Protein AF-A0ABD0MXB5-F1 (afdb_monomer_lite)

InterPro domains:
  IPR027806 H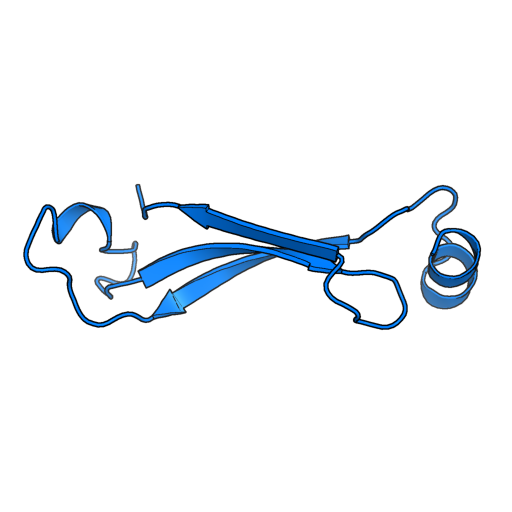arbinger transposase-derived nuclease domain [PF13359] (18-62)

Secondary structure (DSSP, 8-state):
-HHHHHHHH--TT---EEEEEEEE-PPPSSSGGGGB-TTS-BEEEEEEEE-TTS-EEEEEEE---

Radius of gyration: 15.78 Å; chains: 1; bounding box: 36×19×39 Å

Sequence (65 aa):
NKAHFIAIAGLPGVVGAIDGTHVQIIAPSEDEHAFVNRKKIHTINMQVVFDASYNILDIVTNIVA

Foldseek 3Di:
DQVLCCVPPVDHPDPWDKDKDWAADDQDPPPSVQQQAPVRGGTKIKMFTADSVRDTPDIDIGTHD

pLDDT: mean 93.28, std 5.5, range [67.12, 97.88]

Organism: Cirrhinus mrigala (NCBI:txid683832)

Structure (mmCIF, N/CA/C/O backbone):
data_AF-A0ABD0MXB5-F1
#
_entry.id   AF-A0ABD0MXB5-F1
#
loop_
_atom_site.group_PDB
_atom_site.id
_atom_site.type_symbol
_atom_site.label_atom_id
_atom_site.label_alt_id
_atom_site.label_comp_id
_atom_site.label_asym_id
_atom_site.label_entity_id
_atom_site.label_seq_id
_atom_site.pdbx_PDB_ins_code
_atom_site.Cartn_x
_atom_site.Cartn_y
_atom_site.Cartn_z
_atom_site.occupancy
_atom_site.B_iso_or_equiv
_atom_site.auth_seq_id
_atom_site.auth_comp_id
_atom_site.auth_asym_id
_atom_site.auth_atom_id
_atom_site.pdbx_PDB_model_num
ATOM 1 N N . ASN A 1 1 ? 3.930 4.487 -18.929 1.00 70.19 1 ASN A N 1
ATOM 2 C CA . ASN A 1 1 ? 4.181 3.491 -17.854 1.00 70.19 1 ASN A CA 1
ATOM 3 C C . ASN A 1 1 ? 5.256 2.469 -18.204 1.00 70.19 1 ASN A C 1
ATOM 5 O O . ASN A 1 1 ? 6.323 2.553 -17.617 1.00 70.19 1 ASN A O 1
ATOM 9 N N . LYS A 1 2 ? 5.052 1.558 -19.171 1.00 75.50 2 LYS A N 1
ATOM 10 C CA . LYS A 1 2 ? 5.994 0.448 -19.462 1.00 75.50 2 LYS A CA 1
ATOM 11 C C . LYS A 1 2 ? 7.454 0.866 -19.687 1.00 75.50 2 LYS A C 1
ATOM 13 O O . LYS A 1 2 ? 8.352 0.278 -19.101 1.00 75.50 2 LYS A O 1
ATOM 18 N N . ALA A 1 3 ? 7.691 1.900 -20.497 1.00 87.00 3 ALA A N 1
ATOM 19 C CA . ALA A 1 3 ? 9.045 2.394 -20.763 1.00 87.00 3 ALA A CA 1
ATOM 20 C C . ALA A 1 3 ? 9.718 3.000 -19.517 1.00 87.00 3 ALA A C 1
ATOM 22 O O . ALA A 1 3 ? 10.923 2.868 -19.340 1.00 87.00 3 ALA A O 1
ATOM 23 N N . HIS A 1 4 ? 8.942 3.631 -18.632 1.00 90.69 4 HIS A N 1
ATOM 24 C CA . HIS A 1 4 ? 9.476 4.275 -17.434 1.00 90.69 4 HIS A CA 1
ATOM 25 C C . HIS A 1 4 ? 9.925 3.246 -16.395 1.00 90.69 4 HIS A C 1
ATOM 27 O O . HIS A 1 4 ? 10.999 3.405 -15.832 1.00 90.69 4 HIS A O 1
ATOM 33 N N . PHE A 1 5 ? 9.176 2.154 -16.198 1.00 94.12 5 PHE A N 1
ATOM 34 C CA . PHE A 1 5 ? 9.604 1.072 -15.300 1.00 94.12 5 PHE A CA 1
ATOM 35 C C . PHE A 1 5 ? 10.890 0.377 -15.770 1.00 94.12 5 PHE A C 1
ATOM 37 O O . PHE A 1 5 ? 11.734 0.027 -14.946 1.00 94.12 5 PHE A O 1
ATOM 44 N N . ILE A 1 6 ? 11.090 0.252 -17.087 1.00 93.88 6 ILE A N 1
ATOM 45 C CA . ILE A 1 6 ? 12.371 -0.201 -17.648 1.00 93.88 6 ILE A CA 1
ATOM 46 C C . ILE A 1 6 ? 13.484 0.797 -17.311 1.00 93.88 6 ILE A C 1
ATOM 48 O O . ILE A 1 6 ? 14.553 0.384 -16.877 1.00 93.88 6 ILE A O 1
ATOM 52 N N . ALA A 1 7 ? 13.242 2.098 -17.475 1.00 94.56 7 ALA A N 1
ATOM 53 C CA . ALA A 1 7 ? 14.255 3.120 -17.219 1.00 94.56 7 ALA A CA 1
ATOM 54 C C . ALA A 1 7 ? 14.668 3.213 -15.737 1.00 94.56 7 ALA A C 1
ATOM 56 O O . ALA A 1 7 ? 15.849 3.389 -15.455 1.00 94.56 7 ALA A O 1
ATOM 57 N N . ILE A 1 8 ? 13.721 3.088 -14.798 1.00 92.81 8 ILE A N 1
ATOM 58 C CA . ILE A 1 8 ? 13.998 3.256 -13.358 1.00 92.81 8 ILE A CA 1
ATOM 59 C C . ILE A 1 8 ? 14.422 1.959 -12.656 1.00 92.81 8 ILE A C 1
ATOM 61 O O . ILE A 1 8 ? 15.149 2.019 -11.671 1.00 92.81 8 ILE A O 1
ATOM 65 N N . ALA A 1 9 ? 13.958 0.797 -13.130 1.00 91.00 9 ALA A N 1
ATOM 66 C CA . ALA A 1 9 ? 14.133 -0.486 -12.439 1.00 91.00 9 ALA A CA 1
ATOM 67 C C . ALA A 1 9 ? 14.583 -1.636 -13.358 1.00 91.00 9 ALA A C 1
ATOM 69 O O . ALA A 1 9 ? 14.774 -2.753 -12.886 1.00 91.00 9 ALA A O 1
ATOM 70 N N . GLY A 1 10 ? 14.731 -1.406 -14.667 1.00 94.44 10 GLY A N 1
ATOM 71 C CA . GLY A 1 10 ? 15.102 -2.451 -15.628 1.00 94.44 10 GLY A CA 1
ATOM 72 C C . GLY A 1 10 ? 14.007 -3.490 -15.884 1.00 94.44 10 GLY A C 1
ATOM 73 O O . GLY A 1 10 ? 14.290 -4.524 -16.482 1.00 94.44 10 GLY A O 1
ATOM 74 N N . LEU A 1 11 ? 12.767 -3.244 -15.440 1.00 92.75 11 LEU A N 1
ATOM 75 C CA . LEU A 1 11 ? 11.676 -4.219 -15.489 1.00 92.75 11 LEU A CA 1
ATOM 76 C C . LEU A 1 11 ? 10.787 -4.020 -16.730 1.00 92.75 11 LEU A C 1
ATOM 78 O O . LEU A 1 11 ? 10.018 -3.053 -16.788 1.00 92.75 11 LEU A O 1
ATOM 82 N N . PRO A 1 12 ? 10.844 -4.922 -17.729 1.00 94.19 12 PRO A N 1
ATOM 83 C CA . PRO A 1 12 ? 10.020 -4.816 -18.924 1.00 94.19 12 PRO A CA 1
ATOM 84 C C . PRO A 1 12 ? 8.563 -5.204 -18.670 1.00 94.19 12 PRO A C 1
ATOM 86 O O . PRO A 1 12 ? 8.249 -6.073 -17.865 1.00 94.19 12 PRO A O 1
ATOM 89 N N . GLY A 1 13 ? 7.653 -4.561 -19.405 1.00 93.94 13 GLY A N 1
ATOM 90 C CA . GLY A 1 13 ? 6.234 -4.929 -19.435 1.00 93.94 13 GLY A CA 1
ATOM 91 C C . GLY A 1 13 ? 5.389 -4.461 -18.245 1.00 93.94 13 GLY A C 1
ATOM 92 O O . GLY A 1 13 ? 4.168 -4.595 -18.313 1.00 93.94 13 GLY A O 1
ATOM 93 N N . VAL A 1 14 ? 5.986 -3.858 -17.212 1.00 95.44 14 VAL A N 1
ATOM 94 C CA . VAL A 1 14 ? 5.270 -3.383 -16.015 1.00 95.44 14 VAL A CA 1
ATOM 95 C C . VAL A 1 14 ? 4.309 -2.240 -16.359 1.00 95.44 14 VAL A C 1
ATOM 97 O O . VAL A 1 14 ? 4.687 -1.239 -16.970 1.00 95.44 14 VAL A O 1
ATOM 100 N N . VAL A 1 15 ? 3.043 -2.385 -15.966 1.00 93.69 15 VAL A N 1
ATOM 101 C CA . VAL A 1 15 ? 1.985 -1.383 -16.203 1.00 93.69 15 VAL A CA 1
ATOM 102 C C . VAL A 1 15 ? 1.699 -0.507 -14.984 1.00 93.69 15 VAL A C 1
ATOM 104 O O . VAL A 1 15 ? 1.279 0.638 -15.159 1.00 93.69 15 VAL A O 1
ATOM 107 N N . GLY A 1 16 ? 2.006 -1.015 -13.792 1.00 95.06 16 GLY A N 1
ATOM 108 C CA . GLY A 1 16 ? 1.902 -0.335 -12.508 1.00 95.06 16 GLY A CA 1
ATOM 109 C C . GLY A 1 16 ? 2.587 -1.146 -11.407 1.00 95.06 16 GLY A C 1
ATOM 110 O O . GLY A 1 16 ? 2.870 -2.331 -11.595 1.00 95.06 16 GLY A O 1
ATOM 111 N N . ALA A 1 17 ? 2.863 -0.497 -10.282 1.00 95.50 17 ALA A N 1
ATOM 112 C CA . ALA A 1 17 ? 3.355 -1.112 -9.055 1.00 95.50 17 ALA A CA 1
ATOM 113 C C . ALA A 1 17 ? 2.239 -1.095 -8.007 1.00 95.50 17 ALA A C 1
ATOM 115 O O . ALA A 1 17 ? 1.528 -0.098 -7.905 1.00 95.50 17 ALA A O 1
ATOM 116 N N . ILE A 1 18 ? 2.077 -2.184 -7.257 1.00 96.75 18 ILE A N 1
ATOM 117 C CA . ILE A 1 18 ? 1.028 -2.325 -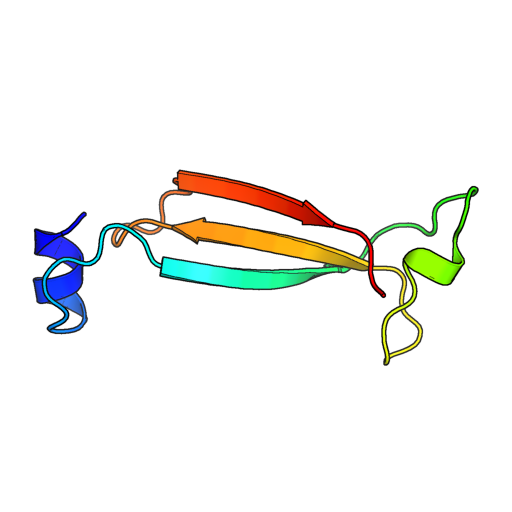6.242 1.00 96.75 18 ILE A CA 1
ATOM 118 C C . ILE A 1 18 ? 1.681 -2.353 -4.865 1.00 96.75 18 ILE A C 1
ATOM 120 O O . ILE A 1 18 ? 2.642 -3.097 -4.671 1.00 96.75 18 ILE A O 1
ATOM 124 N N . ASP A 1 19 ? 1.139 -1.585 -3.926 1.00 96.38 19 ASP A N 1
ATOM 125 C CA . ASP A 1 19 ? 1.513 -1.655 -2.515 1.00 96.38 19 ASP A CA 1
ATOM 126 C C . ASP A 1 19 ? 0.276 -1.656 -1.607 1.00 96.38 19 ASP A C 1
ATOM 128 O O . ASP A 1 19 ? -0.771 -1.098 -1.953 1.00 96.38 19 ASP A O 1
ATOM 132 N N . GLY A 1 20 ? 0.398 -2.315 -0.455 1.00 95.00 20 GLY A N 1
ATOM 133 C CA . GLY A 1 20 ? -0.645 -2.428 0.559 1.00 95.00 20 GLY A CA 1
ATOM 134 C C . GLY A 1 20 ? -0.224 -1.740 1.853 1.00 95.00 20 GLY A C 1
ATOM 135 O O . GLY A 1 20 ? 0.808 -2.069 2.430 1.00 95.00 20 GLY A O 1
ATOM 136 N N . THR A 1 21 ? -1.043 -0.820 2.352 1.00 93.69 21 THR A N 1
ATOM 137 C CA . THR A 1 21 ? -0.785 -0.070 3.585 1.00 93.69 21 THR A CA 1
ATOM 138 C C . THR A 1 21 ? -1.977 -0.154 4.533 1.00 93.69 21 THR A C 1
ATOM 140 O O . THR A 1 21 ? -3.127 0.007 4.131 1.00 93.69 21 THR A O 1
ATOM 143 N N . HIS A 1 22 ? -1.700 -0.352 5.824 1.00 95.44 22 HIS A N 1
ATOM 144 C CA . HIS A 1 22 ? -2.700 -0.160 6.871 1.00 95.44 22 HIS A CA 1
ATOM 145 C C . HIS A 1 22 ? -2.882 1.332 7.145 1.00 95.44 22 HIS A C 1
ATOM 147 O O . HIS A 1 22 ? -1.972 1.981 7.666 1.00 95.44 22 HIS A O 1
ATOM 153 N N . VAL A 1 23 ? -4.061 1.865 6.840 1.00 95.50 23 VAL A N 1
ATOM 154 C CA . VAL A 1 23 ? -4.413 3.255 7.151 1.00 95.50 23 VAL A CA 1
ATOM 155 C C . VAL A 1 23 ? -5.178 3.279 8.461 1.00 95.50 23 VAL A C 1
ATOM 157 O O . VAL A 1 23 ? -6.179 2.582 8.601 1.00 95.50 23 VAL A O 1
ATOM 160 N N . GLN A 1 24 ? -4.697 4.056 9.429 1.00 96.19 24 GLN A N 1
ATOM 161 C CA . GLN A 1 24 ? -5.374 4.2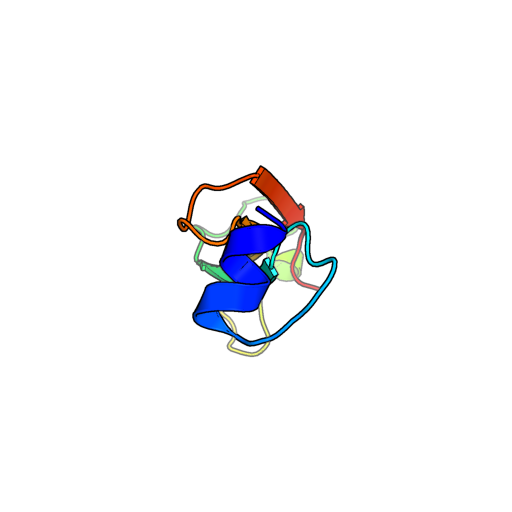17 10.712 1.00 96.19 24 GLN A CA 1
ATOM 162 C C . GLN A 1 24 ? -6.700 4.955 10.541 1.00 96.19 24 GLN A C 1
ATOM 164 O O . GLN A 1 24 ? -6.769 5.961 9.838 1.00 96.19 24 GLN A O 1
ATOM 169 N N . ILE A 1 25 ? -7.738 4.450 11.203 1.00 95.50 25 ILE A N 1
ATOM 170 C CA . ILE A 1 25 ? -9.081 5.028 11.181 1.00 95.50 25 ILE A CA 1
ATOM 171 C C . ILE A 1 25 ? -9.587 5.263 12.602 1.00 95.50 25 ILE A C 1
ATOM 173 O O . ILE A 1 25 ? -9.057 4.721 13.573 1.00 95.50 25 ILE A O 1
ATOM 177 N N . ILE A 1 26 ? -10.643 6.063 12.715 1.00 94.50 26 ILE A N 1
ATOM 178 C CA . ILE A 1 26 ? -11.471 6.084 13.920 1.00 94.50 26 ILE A CA 1
ATOM 179 C C . ILE A 1 26 ? -12.243 4.763 13.956 1.00 94.50 26 ILE A C 1
ATOM 181 O O . ILE A 1 26 ? -12.746 4.325 12.922 1.00 94.50 26 ILE A O 1
ATOM 185 N N . ALA A 1 27 ? -12.318 4.133 15.130 1.00 91.81 27 ALA A N 1
ATOM 186 C CA . ALA A 1 27 ? -13.058 2.892 15.312 1.00 91.81 27 ALA A CA 1
ATOM 187 C C . ALA A 1 27 ? -14.505 3.051 14.802 1.00 91.81 27 ALA A C 1
ATOM 189 O O . ALA A 1 27 ? -15.201 3.971 15.249 1.00 91.81 27 ALA A O 1
ATOM 190 N N . PRO A 1 28 ? -14.963 2.201 13.869 1.00 89.94 28 PRO A N 1
ATOM 191 C CA . PRO A 1 28 ? -16.355 2.211 13.453 1.00 89.94 28 PRO A CA 1
ATOM 192 C C . PRO A 1 28 ? -17.244 1.704 14.593 1.00 89.94 28 PRO A C 1
ATOM 194 O O . PRO A 1 28 ? -16.798 0.961 15.464 1.00 89.94 28 PRO A O 1
ATOM 197 N N . SER A 1 29 ? -18.510 2.122 14.603 1.00 92.94 29 SER A N 1
ATOM 198 C CA . SER A 1 29 ? -19.486 1.683 15.609 1.00 92.94 29 SER A CA 1
ATOM 199 C C . SER A 1 29 ? -20.022 0.274 15.351 1.00 92.94 29 SER A C 1
ATOM 201 O O . SER A 1 29 ? -20.447 -0.398 16.286 1.00 92.94 29 SER A O 1
ATOM 203 N N . GLU A 1 30 ? -20.017 -0.156 14.091 1.00 93.38 30 GLU A N 1
ATOM 204 C CA . GLU A 1 30 ? -20.449 -1.481 13.646 1.00 93.38 30 GLU A CA 1
ATOM 205 C C . GLU A 1 30 ? -19.221 -2.334 13.325 1.00 93.38 30 GLU A C 1
ATOM 207 O O . GLU A 1 30 ? -18.262 -1.836 12.735 1.00 93.38 30 GLU A O 1
ATOM 212 N N . ASP A 1 31 ? -19.246 -3.600 13.748 1.00 90.88 31 ASP A N 1
ATOM 213 C CA . ASP A 1 31 ? -18.188 -4.589 13.505 1.00 90.88 31 ASP A CA 1
ATOM 214 C C . ASP A 1 31 ? -16.760 -4.083 13.780 1.00 90.88 31 ASP A C 1
ATOM 216 O O . ASP A 1 31 ? -15.813 -4.450 13.095 1.00 90.88 31 ASP A O 1
ATOM 220 N N . GLU A 1 32 ? -16.588 -3.264 14.825 1.00 92.19 32 GLU A N 1
ATOM 221 C CA . GLU A 1 32 ? -15.316 -2.632 15.220 1.00 92.19 32 GLU A CA 1
ATOM 222 C C . GLU A 1 32 ? -14.120 -3.596 15.205 1.00 92.19 32 GLU A C 1
ATOM 224 O O . GLU A 1 32 ? -13.044 -3.261 14.704 1.00 92.19 32 GLU A O 1
ATOM 229 N N . HIS A 1 33 ? -14.332 -4.813 15.701 1.00 91.81 33 HIS A N 1
ATOM 230 C CA . HIS A 1 33 ? -13.326 -5.862 15.791 1.00 91.81 33 HIS A CA 1
ATOM 231 C C . HIS A 1 33 ? -12.751 -6.268 14.423 1.00 91.81 33 HIS A C 1
ATOM 233 O O . HIS A 1 33 ? -11.585 -6.654 14.360 1.00 91.81 33 HIS A O 1
ATOM 239 N N . ALA A 1 34 ? -13.514 -6.116 13.334 1.00 94.06 34 ALA A N 1
ATOM 240 C CA . ALA A 1 34 ? -13.087 -6.374 11.955 1.00 94.06 34 ALA A CA 1
ATOM 241 C C . ALA A 1 34 ? -12.127 -5.304 11.397 1.00 94.06 34 ALA A C 1
ATOM 243 O O . ALA A 1 34 ? -11.691 -5.370 10.248 1.00 94.06 34 ALA A O 1
ATOM 244 N N . PHE A 1 35 ? -11.810 -4.280 12.187 1.00 95.06 35 PHE A N 1
ATOM 245 C CA . 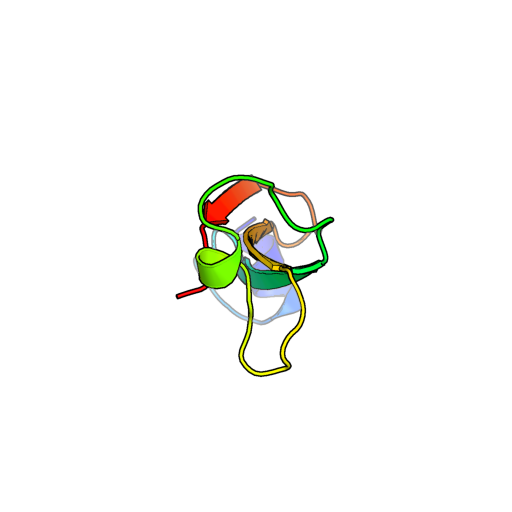PHE A 1 35 ? -10.867 -3.225 11.824 1.00 95.06 35 PHE A CA 1
ATOM 246 C C . PHE A 1 35 ? -9.624 -3.241 12.715 1.00 95.06 35 PHE A C 1
ATOM 248 O O . PHE A 1 35 ? -8.723 -2.420 12.541 1.00 95.06 35 PHE A O 1
ATOM 255 N N . VAL A 1 36 ? -9.530 -4.166 13.672 1.00 94.81 36 VAL A N 1
ATOM 256 C CA . VAL A 1 36 ? -8.421 -4.227 14.625 1.00 94.81 36 VAL A CA 1
ATOM 257 C C . VAL A 1 36 ? -7.276 -5.054 14.050 1.00 94.81 36 VAL A C 1
ATOM 259 O O . VAL A 1 36 ? -7.359 -6.270 13.923 1.00 94.81 36 VAL A O 1
ATOM 262 N N . ASN A 1 37 ? -6.145 -4.411 13.767 1.00 93.88 37 ASN A N 1
ATOM 263 C CA . ASN A 1 37 ? -4.964 -5.122 13.281 1.00 93.88 37 ASN A CA 1
ATOM 264 C C . ASN A 1 37 ? -4.226 -5.908 14.383 1.00 93.88 37 ASN A C 1
ATOM 266 O O . ASN A 1 37 ? -4.502 -5.800 15.582 1.00 93.88 37 ASN A O 1
ATOM 270 N N . ARG A 1 38 ? -3.171 -6.636 13.985 1.00 93.62 38 ARG A N 1
ATOM 271 C CA . ARG A 1 38 ? -2.272 -7.365 14.906 1.00 93.62 38 ARG A CA 1
ATOM 272 C C . ARG A 1 38 ? -1.706 -6.489 16.036 1.00 93.62 38 ARG A C 1
ATOM 274 O O . ARG A 1 38 ? -1.398 -7.004 17.106 1.00 93.62 38 ARG A O 1
ATOM 281 N N . LYS A 1 39 ? -1.544 -5.180 15.808 1.00 94.00 39 LYS A N 1
ATOM 282 C CA . LYS A 1 39 ? -1.035 -4.209 16.794 1.00 94.00 39 LYS A CA 1
ATOM 283 C C . LYS A 1 39 ? -2.131 -3.633 17.701 1.00 94.00 39 LYS A C 1
ATOM 285 O O . LYS A 1 39 ? -1.827 -2.736 18.479 1.00 94.00 39 LYS A O 1
ATOM 290 N N . LYS A 1 40 ? -3.365 -4.144 17.629 1.00 93.25 40 LYS A N 1
ATOM 291 C CA . LYS A 1 40 ? -4.527 -3.665 18.395 1.00 93.25 40 LYS A CA 1
ATOM 292 C C . LYS A 1 40 ? -4.903 -2.212 18.086 1.00 93.25 40 LYS A C 1
ATOM 294 O O . LYS A 1 40 ? -5.341 -1.481 18.965 1.00 93.25 40 LYS A O 1
ATOM 299 N N . ILE A 1 41 ? -4.721 -1.804 16.830 1.00 95.31 41 ILE A N 1
ATOM 300 C CA . ILE A 1 41 ? -5.083 -0.475 16.327 1.00 95.31 41 ILE A CA 1
ATOM 301 C C . ILE A 1 41 ? -6.139 -0.631 15.232 1.00 95.31 41 ILE A C 1
ATOM 303 O O . ILE A 1 41 ? -6.009 -1.517 14.383 1.00 95.31 41 ILE A O 1
ATOM 307 N N . HIS A 1 42 ? -7.133 0.258 15.223 1.00 96.12 42 HIS A N 1
ATOM 308 C CA . HIS A 1 42 ? -8.136 0.358 14.163 1.00 96.12 42 HIS A CA 1
ATOM 309 C C . HIS A 1 42 ? -7.519 0.852 12.864 1.00 96.12 42 HIS A C 1
ATOM 311 O O . HIS A 1 42 ? -7.003 1.969 12.780 1.00 96.12 42 HIS A O 1
ATOM 317 N N . THR A 1 43 ? -7.562 0.012 11.842 1.00 96.75 43 THR A N 1
ATOM 318 C CA . THR A 1 43 ? -7.041 0.315 10.514 1.00 96.75 43 THR A CA 1
ATOM 319 C C . THR A 1 43 ? -7.934 -0.292 9.438 1.00 96.75 43 THR A C 1
ATOM 321 O O . THR A 1 43 ? -8.694 -1.216 9.710 1.00 96.75 43 THR A O 1
ATOM 324 N N . ILE A 1 44 ? -7.801 0.193 8.209 1.00 96.06 44 ILE A N 1
ATOM 325 C CA . ILE A 1 44 ? -8.261 -0.496 6.998 1.00 96.06 44 ILE A CA 1
ATOM 326 C C . ILE A 1 44 ? -7.052 -0.948 6.188 1.00 96.06 44 ILE A C 1
ATOM 328 O O . ILE A 1 44 ? -6.005 -0.295 6.210 1.00 96.06 44 ILE A O 1
ATOM 332 N N . ASN A 1 45 ? -7.202 -2.044 5.452 1.00 95.12 45 ASN A N 1
ATOM 333 C CA . ASN A 1 45 ? -6.249 -2.424 4.420 1.00 95.12 45 ASN A CA 1
ATOM 334 C C . ASN A 1 45 ? -6.506 -1.553 3.188 1.00 95.12 45 ASN A C 1
ATOM 336 O O . ASN A 1 45 ? -7.597 -1.605 2.626 1.00 95.12 45 ASN A O 1
ATOM 340 N N . MET A 1 46 ? -5.527 -0.761 2.763 1.00 96.00 46 MET A N 1
ATOM 341 C CA . MET A 1 46 ? -5.590 0.022 1.529 1.00 96.00 46 MET A CA 1
ATOM 342 C C . MET A 1 46 ? -4.567 -0.526 0.538 1.00 96.00 46 MET A C 1
ATOM 344 O O . MET A 1 46 ? -3.375 -0.532 0.831 1.00 96.00 46 MET A O 1
ATOM 348 N N . GLN A 1 47 ? -5.023 -0.959 -0.632 1.00 97.75 47 GLN A N 1
ATOM 349 C CA . GLN A 1 47 ? -4.175 -1.323 -1.761 1.00 97.75 47 GLN A CA 1
ATOM 350 C C . GLN A 1 47 ? -4.194 -0.187 -2.779 1.00 97.75 47 GLN A C 1
ATOM 352 O O . GLN A 1 47 ? -5.268 0.264 -3.180 1.00 97.75 47 GLN A O 1
ATOM 357 N N . VAL A 1 48 ? -3.019 0.249 -3.223 1.00 97.88 48 VAL A N 1
ATOM 358 C CA . VAL A 1 48 ? -2.889 1.297 -4.240 1.00 97.88 48 VAL A CA 1
ATOM 359 C C . VAL A 1 48 ? -2.011 0.805 -5.376 1.00 97.88 48 VAL A C 1
ATOM 361 O O . VAL A 1 48 ? -0.982 0.165 -5.149 1.00 97.88 48 VAL A O 1
ATOM 364 N N . VAL A 1 49 ? -2.421 1.115 -6.603 1.00 97.88 49 VAL A N 1
ATOM 365 C CA . VAL A 1 49 ? -1.630 0.897 -7.811 1.00 97.88 49 VAL A CA 1
ATOM 366 C C . VAL A 1 49 ? -1.092 2.238 -8.291 1.00 97.88 49 VAL A C 1
ATOM 368 O O . VAL A 1 49 ? -1.862 3.179 -8.471 1.00 97.88 49 VAL A O 1
ATOM 371 N N . PHE A 1 50 ? 0.210 2.319 -8.549 1.00 96.56 50 PHE A N 1
ATOM 372 C CA . PHE A 1 50 ? 0.878 3.522 -9.045 1.00 96.56 50 PHE A CA 1
ATOM 373 C C . PHE A 1 50 ? 1.529 3.284 -10.402 1.00 96.56 50 PHE A C 1
ATOM 375 O O . PHE A 1 50 ? 1.983 2.176 -10.706 1.00 96.56 50 PHE A O 1
ATOM 382 N N . ASP A 1 51 ? 1.646 4.333 -11.210 1.00 95.50 51 ASP A N 1
ATOM 383 C CA . ASP A 1 51 ? 2.585 4.336 -12.323 1.00 95.50 51 ASP A CA 1
ATOM 384 C C . ASP A 1 51 ? 4.019 4.679 -11.882 1.00 95.50 51 ASP A C 1
ATOM 386 O O . ASP A 1 51 ? 4.302 5.004 -10.731 1.00 95.50 51 ASP A O 1
ATOM 390 N N . ALA A 1 52 ? 4.955 4.603 -12.827 1.00 94.00 52 ALA A N 1
ATOM 391 C CA . ALA A 1 52 ? 6.366 4.914 -12.599 1.00 94.00 52 ALA A CA 1
ATOM 392 C C . ALA A 1 52 ? 6.647 6.406 -12.326 1.00 94.00 52 ALA A C 1
ATOM 394 O O . ALA A 1 52 ? 7.780 6.768 -12.026 1.00 94.00 52 ALA A O 1
ATOM 395 N N . SER A 1 53 ? 5.643 7.268 -12.480 1.00 93.44 53 SER A N 1
ATOM 396 C CA . SER A 1 53 ? 5.685 8.699 -12.178 1.00 93.44 53 SER A CA 1
ATOM 397 C C . SER A 1 53 ? 4.942 9.020 -10.874 1.00 93.44 53 SER A C 1
ATOM 399 O O . SER A 1 53 ? 4.690 10.190 -10.597 1.00 93.44 53 SER A O 1
ATOM 401 N N . TYR A 1 54 ? 4.636 7.996 -10.068 1.00 93.38 54 TYR A N 1
ATOM 402 C CA . TYR A 1 54 ? 3.925 8.078 -8.790 1.00 93.38 54 TYR A CA 1
ATOM 403 C C . TYR A 1 54 ? 2.462 8.536 -8.892 1.00 93.38 54 TYR A C 1
ATOM 405 O O . TYR A 1 54 ? 1.850 8.848 -7.869 1.00 93.38 54 TYR A O 1
ATOM 413 N N . ASN A 1 55 ? 1.866 8.541 -10.088 1.00 95.75 55 ASN A N 1
ATOM 414 C CA . ASN A 1 55 ? 0.434 8.793 -10.216 1.00 95.75 55 ASN A CA 1
ATOM 415 C C . ASN A 1 55 ? -0.345 7.561 -9.768 1.00 95.75 55 ASN A C 1
ATOM 417 O O . ASN A 1 55 ? -0.002 6.433 -10.127 1.00 95.75 55 ASN A O 1
ATOM 421 N N . ILE A 1 56 ? -1.424 7.787 -9.028 1.00 97.00 56 ILE A N 1
ATOM 422 C CA . ILE A 1 56 ? -2.347 6.728 -8.632 1.00 97.00 56 ILE A CA 1
ATOM 423 C C . ILE A 1 56 ? -3.158 6.294 -9.856 1.00 97.00 56 ILE A C 1
ATOM 425 O O . ILE A 1 56 ? -3.764 7.120 -10.536 1.00 97.00 56 ILE A O 1
ATOM 429 N N . LEU A 1 57 ? -3.172 4.991 -10.116 1.00 97.06 57 LEU A N 1
ATOM 430 C CA . LEU A 1 57 ? -3.951 4.355 -11.176 1.00 97.06 57 LEU A CA 1
ATOM 431 C C . LEU A 1 57 ? -5.229 3.710 -10.638 1.00 97.06 57 LEU A C 1
ATOM 433 O O . LEU A 1 57 ? -6.240 3.713 -11.331 1.00 97.06 57 LEU A O 1
ATOM 437 N N . ASP A 1 58 ? -5.169 3.146 -9.431 1.00 97.88 58 ASP A N 1
ATOM 438 C CA . ASP A 1 58 ? -6.293 2.464 -8.789 1.00 97.88 58 ASP A CA 1
ATOM 439 C C . ASP A 1 58 ? -6.121 2.426 -7.263 1.00 97.88 58 ASP A C 1
ATOM 441 O O . ASP A 1 58 ? -4.990 2.416 -6.762 1.00 97.88 58 ASP A O 1
ATOM 445 N N . ILE A 1 59 ? -7.240 2.403 -6.535 1.00 97.50 59 ILE A N 1
ATOM 446 C CA . ILE A 1 59 ? -7.293 2.297 -5.072 1.00 97.50 59 ILE A CA 1
ATOM 447 C C . ILE A 1 59 ? -8.440 1.367 -4.686 1.00 97.50 59 ILE A C 1
ATOM 449 O O . ILE A 1 59 ? -9.592 1.608 -5.046 1.00 97.50 59 ILE A O 1
ATOM 453 N N . VAL A 1 60 ? -8.141 0.371 -3.854 1.00 97.56 60 VAL A N 1
ATOM 454 C CA . VAL A 1 60 ? -9.148 -0.501 -3.240 1.00 97.56 60 VAL A CA 1
ATOM 455 C C . VAL A 1 60 ? -8.896 -0.590 -1.740 1.00 97.56 60 VAL A C 1
ATOM 457 O O . VAL A 1 60 ? -7.751 -0.673 -1.295 1.00 97.56 60 VAL A O 1
ATOM 460 N N . THR A 1 61 ? -9.964 -0.585 -0.945 1.00 95.56 61 THR A N 1
ATOM 461 C CA . THR A 1 61 ? -9.900 -0.754 0.510 1.00 95.56 61 THR A CA 1
ATOM 462 C C . THR A 1 61 ? -10.651 -2.004 0.952 1.00 95.56 61 THR A C 1
ATOM 464 O O . THR A 1 61 ? -11.609 -2.431 0.307 1.00 95.56 61 THR A O 1
ATOM 467 N N . ASN A 1 62 ? -10.202 -2.613 2.050 1.00 93.44 62 ASN A N 1
ATOM 468 C CA . ASN A 1 62 ? -10.860 -3.762 2.661 1.00 93.44 62 ASN A CA 1
ATOM 469 C C . ASN A 1 62 ? -10.700 -3.753 4.191 1.00 93.44 62 ASN A C 1
ATOM 471 O O . ASN A 1 62 ? -9.811 -3.088 4.736 1.00 93.44 62 ASN A O 1
ATOM 475 N N . ILE A 1 63 ? -11.555 -4.508 4.878 1.00 91.75 63 ILE A N 1
ATOM 476 C CA . ILE A 1 63 ? -11.482 -4.724 6.326 1.00 91.75 63 ILE A CA 1
ATOM 477 C C . ILE A 1 63 ? -10.202 -5.4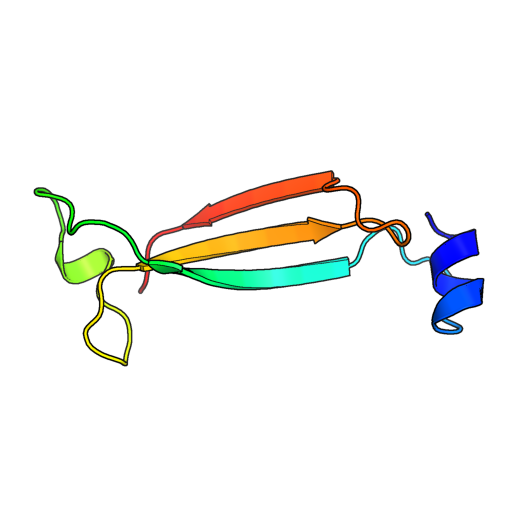75 6.715 1.00 91.75 63 ILE A C 1
ATOM 479 O O . ILE A 1 63 ? -9.533 -6.093 5.876 1.00 91.75 63 ILE A O 1
ATOM 483 N N . VAL A 1 64 ? -9.843 -5.398 7.994 1.00 85.31 64 VAL A N 1
ATOM 484 C CA . VAL A 1 64 ? -8.662 -6.056 8.555 1.00 85.31 64 VAL A CA 1
ATOM 485 C C . VAL A 1 64 ? -9.107 -7.372 9.179 1.00 85.31 64 VAL A C 1
ATOM 487 O O . VAL A 1 64 ? -9.738 -7.379 10.226 1.00 85.31 64 V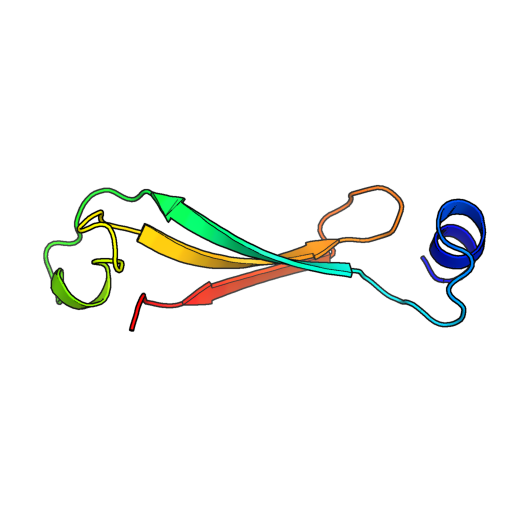AL A O 1
ATOM 490 N N . ALA A 1 65 ? -8.811 -8.476 8.493 1.00 67.12 65 ALA A N 1
ATOM 491 C CA . ALA A 1 65 ? -9.100 -9.823 8.985 1.00 67.12 65 ALA A CA 1
ATOM 492 C C . ALA A 1 65 ? -8.325 -10.165 10.269 1.00 67.12 65 ALA A C 1
ATOM 494 O O . ALA A 1 65 ? -7.156 -9.720 10.396 1.00 67.12 65 ALA A O 1
#